Protein AF-A0A925E636-F1 (afdb_monomer_lite)

Radius of gyration: 20.91 Å; chains: 1; bounding box: 45×38×58 Å

Foldseek 3Di:
DVVLVVLVVVLVVLVVVCLVPNDDPVSVLSNLVSVLVVQLVVLVVVCVVPVDPVSNVVSVVVSVVVSVVCVVVPLVLLVRLQRLVVSVVVVDDHPLLRNLVGDLLNQVSLLVCLVVDPDPLSVLQSLLSLQVLQVVLVVLVPDPDPVSDDPSSVVSNVSSVVVVRDPVNNDPSHDNRDPPDD

Sequence (182 aa):
GLMLVMLFSASRRMFLYEEAFGFTHLRVYVHVSIVWLAVTFAIVALSLIRIRRNIFSLGLLLVAIGFLVTMNLMNADLYIAQHNIARYENGAQLDTCYLQTLSVDALPAVVALYETAENPDLKDQLGGWLVYHRNLLSRAQDDPSVFGFNLAREVAWDQLDDLALTEDSIPPSYRVCSVFGR

Secondary structure (DSSP, 8-state):
-HHHHHHHHHHHHHHHHHHHH---HHHHHHHHHHHHHHHHHHHHHHHHHS--HHHHHHHHHHHHHHHHHHHHHS-HHHHHHHHHHHHHHTTPPP-HHHHHTS-GGGHHHHHHHHHH---HHHHHHHHHHHHHHHHHHHHHHS---GGG--HHHHHHHHHHHHTT--GGG--TT--PPPTT--

Structure (mmCIF, N/CA/C/O backbone):
data_AF-A0A925E636-F1
#
_entry.id   AF-A0A925E636-F1
#
loop_
_atom_site.group_PDB
_atom_site.id
_atom_site.type_symbol
_atom_site.label_atom_id
_atom_site.label_alt_id
_atom_site.label_comp_id
_atom_site.label_asym_id
_atom_site.label_entity_id
_atom_site.label_seq_id
_atom_site.pdbx_PDB_ins_code
_atom_site.Cartn_x
_atom_site.Cartn_y
_atom_site.Cartn_z
_atom_site.occupancy
_atom_site.B_iso_or_equiv
_atom_site.auth_seq_id
_atom_site.auth_comp_id
_atom_site.auth_asym_id
_atom_site.auth_atom_id
_atom_site.pdbx_PDB_model_num
ATOM 1 N N . GLY A 1 1 ? -18.590 10.519 20.794 1.00 74.38 1 GLY A N 1
ATOM 2 C CA . GLY A 1 1 ? -19.169 11.428 19.787 1.00 74.38 1 GLY A CA 1
ATOM 3 C C . GLY A 1 1 ? -18.085 12.195 19.058 1.00 74.38 1 GLY A C 1
ATOM 4 O O . GLY A 1 1 ? -17.637 11.736 18.019 1.00 74.38 1 GLY A O 1
ATOM 5 N N . LEU A 1 2 ? -17.613 13.307 19.632 1.00 85.62 2 LEU A N 1
ATOM 6 C CA . LEU A 1 2 ? -16.666 14.230 18.983 1.00 85.62 2 LEU A CA 1
ATOM 7 C C . LEU A 1 2 ? -15.348 13.585 18.519 1.00 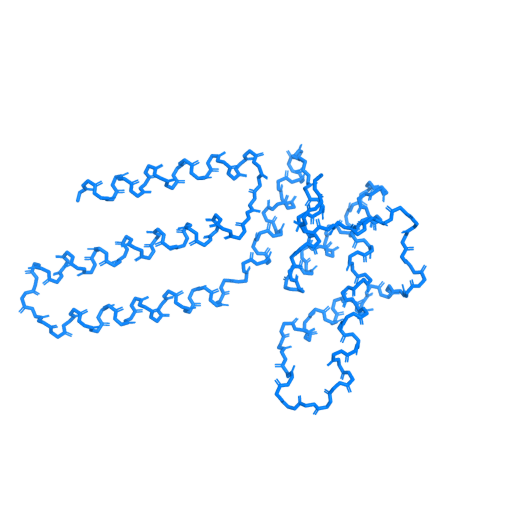85.62 2 LEU A C 1
ATOM 9 O O . LEU A 1 2 ? -14.871 13.914 17.440 1.00 85.62 2 LEU A O 1
ATOM 13 N N . MET A 1 3 ? -14.797 12.620 19.266 1.00 84.94 3 MET A N 1
ATOM 14 C CA . MET A 1 3 ? -13.578 11.917 18.838 1.00 84.94 3 MET A CA 1
ATOM 15 C C . MET A 1 3 ? -13.750 11.183 17.502 1.00 84.94 3 MET A C 1
ATOM 17 O O . MET A 1 3 ? -12.894 11.305 16.637 1.00 84.94 3 MET A O 1
ATOM 21 N N . LEU A 1 4 ? -14.873 10.487 17.286 1.00 85.88 4 LEU A N 1
ATOM 22 C CA . LEU A 1 4 ? -15.120 9.783 16.020 1.00 85.88 4 LEU A CA 1
ATOM 23 C C . LEU A 1 4 ? -15.244 10.759 14.843 1.00 85.88 4 LEU A C 1
ATOM 25 O O . LEU A 1 4 ? -14.757 10.474 13.753 1.00 85.88 4 LEU A O 1
ATOM 29 N N . VAL A 1 5 ? -15.834 11.936 15.080 1.00 87.38 5 VAL A N 1
ATOM 30 C CA . VAL A 1 5 ? -15.921 13.006 14.075 1.00 87.38 5 VAL A CA 1
ATOM 31 C C . VAL A 1 5 ? -14.530 13.539 13.725 1.00 87.38 5 VAL A C 1
ATOM 33 O O . VAL A 1 5 ? -14.220 13.711 12.547 1.00 87.38 5 VAL A O 1
ATOM 36 N N . MET A 1 6 ? -13.662 13.745 14.722 1.00 87.69 6 MET A N 1
ATOM 37 C CA . MET A 1 6 ? -12.274 14.151 14.480 1.00 87.69 6 MET A CA 1
ATOM 38 C C . MET A 1 6 ? -11.484 13.083 13.711 1.00 87.69 6 MET A C 1
ATOM 40 O O . MET A 1 6 ? -10.786 13.431 12.762 1.00 87.69 6 MET A O 1
ATOM 44 N N . LEU A 1 7 ? -11.631 11.798 14.061 1.00 86.25 7 LEU A N 1
ATOM 45 C CA . LEU A 1 7 ? -10.997 10.683 13.341 1.00 86.25 7 LEU A CA 1
ATOM 46 C C . LEU A 1 7 ? -11.434 10.649 11.871 1.00 86.25 7 LEU A C 1
ATOM 48 O O . LEU A 1 7 ? -10.596 10.536 10.977 1.00 86.25 7 LEU A O 1
ATOM 52 N N . PHE A 1 8 ? -12.736 10.789 11.613 1.00 86.81 8 PHE A N 1
ATOM 53 C CA . PHE A 1 8 ? -13.271 10.804 10.253 1.00 86.81 8 PHE A CA 1
ATOM 54 C C . PHE A 1 8 ? -12.750 11.997 9.444 1.00 86.81 8 PHE A C 1
ATOM 56 O O . PHE A 1 8 ? -12.346 11.834 8.294 1.00 86.81 8 PHE A O 1
ATOM 63 N N . SER A 1 9 ? -12.701 13.181 10.056 1.00 88.56 9 SER A N 1
ATOM 64 C CA . SER A 1 9 ? -12.156 14.388 9.428 1.00 88.56 9 SER A CA 1
ATOM 65 C C . SER A 1 9 ? -10.674 14.226 9.065 1.00 88.56 9 SER A C 1
ATOM 67 O O . SER A 1 9 ? -10.276 14.497 7.931 1.00 88.56 9 SER A O 1
ATOM 69 N N . ALA A 1 10 ? -9.862 13.702 9.990 1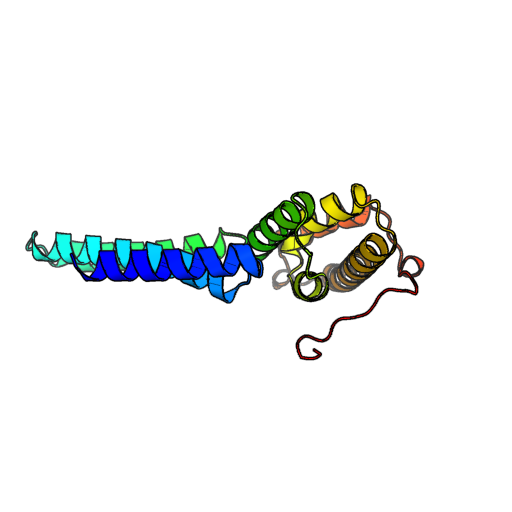.00 84.31 10 ALA A N 1
ATOM 70 C CA . ALA A 1 10 ? -8.447 13.437 9.745 1.00 84.31 10 ALA A CA 1
ATOM 71 C C . ALA A 1 10 ? -8.238 12.402 8.627 1.00 84.31 10 ALA A C 1
ATOM 73 O O . ALA A 1 10 ? -7.415 12.624 7.740 1.00 84.31 10 ALA A O 1
ATOM 74 N N . SER A 1 11 ? -9.026 11.320 8.633 1.00 82.44 11 SER A N 1
ATOM 75 C CA . SER A 1 11 ? -8.999 10.284 7.594 1.00 82.44 11 SER A CA 1
ATOM 76 C C . SER A 1 11 ? -9.334 10.860 6.215 1.00 82.44 11 SER A C 1
ATOM 78 O O . SER A 1 11 ? -8.589 10.663 5.260 1.00 82.44 11 SER A O 1
ATOM 80 N N . ARG A 1 12 ? -10.397 11.669 6.109 1.00 83.00 12 ARG A N 1
ATOM 81 C CA . ARG A 1 12 ? -10.776 12.336 4.853 1.00 83.00 12 ARG A CA 1
ATOM 82 C C . ARG A 1 12 ? -9.680 13.241 4.309 1.00 83.00 12 ARG A C 1
ATOM 84 O O . ARG A 1 12 ? -9.430 13.233 3.108 1.00 83.00 12 ARG A O 1
ATOM 91 N N . ARG A 1 13 ? -9.025 14.009 5.181 1.00 86.31 13 ARG A N 1
ATOM 92 C CA . ARG A 1 13 ? -7.923 14.881 4.769 1.00 86.31 13 ARG A CA 1
ATOM 93 C C . ARG A 1 13 ? -6.741 14.071 4.238 1.00 86.31 13 ARG A C 1
ATOM 95 O O . ARG A 1 13 ? -6.121 14.488 3.270 1.00 86.31 13 ARG A O 1
ATOM 102 N N . MET A 1 14 ? -6.441 12.930 4.857 1.00 83.50 14 MET A N 1
ATOM 103 C CA . MET A 1 14 ? -5.342 12.072 4.421 1.00 83.50 14 MET A CA 1
ATOM 104 C C . MET A 1 14 ? -5.627 11.398 3.078 1.00 83.50 14 MET A C 1
ATOM 106 O O . MET A 1 14 ? -4.774 11.443 2.198 1.00 83.50 14 MET A O 1
ATOM 110 N N . PHE A 1 15 ? -6.853 10.910 2.881 1.00 80.12 15 PHE A N 1
ATOM 111 C CA . PHE A 1 15 ? -7.301 10.327 1.615 1.00 80.12 15 PHE A CA 1
ATOM 112 C C . PHE A 1 15 ? -7.145 11.300 0.434 1.00 80.12 15 PHE A C 1
ATOM 114 O O . PHE A 1 15 ? -6.614 10.941 -0.611 1.00 80.12 15 PHE A O 1
ATOM 121 N N . LEU A 1 16 ? -7.522 12.571 0.625 1.00 77.00 16 LEU A N 1
ATOM 122 C CA . LEU A 1 16 ? -7.343 13.610 -0.398 1.00 77.00 16 LEU A CA 1
ATOM 123 C C . LEU A 1 16 ? -5.865 13.855 -0.751 1.00 77.00 16 LEU A C 1
ATOM 125 O O . LEU A 1 16 ? -5.547 14.183 -1.892 1.00 77.00 16 LEU A O 1
ATOM 129 N N . TYR A 1 17 ? -4.947 13.696 0.208 1.00 79.38 17 TYR A N 1
ATOM 130 C CA . TYR A 1 17 ? -3.513 13.797 -0.072 1.00 79.38 17 TYR A CA 1
ATOM 131 C C . TYR A 1 17 ? -2.974 12.578 -0.827 1.00 79.38 17 TYR A C 1
ATOM 133 O O . TYR A 1 17 ? -2.090 12.733 -1.666 1.00 79.38 17 TYR A O 1
ATOM 141 N N . GLU A 1 18 ? -3.487 11.381 -0.554 1.00 78.94 18 GLU A N 1
ATOM 142 C CA . GLU A 1 18 ? -3.109 10.156 -1.273 1.00 78.94 18 GLU A CA 1
ATOM 143 C C . GLU A 1 18 ? -3.576 10.186 -2.728 1.00 78.94 18 GLU A C 1
ATOM 145 O O . GLU A 1 18 ? -2.839 9.779 -3.622 1.00 78.94 18 GLU A O 1
ATOM 150 N N . GLU A 1 19 ? -4.759 10.739 -2.988 1.00 71.81 19 GLU A N 1
ATOM 151 C CA . GLU A 1 19 ? -5.276 10.910 -4.346 1.00 71.81 19 GLU A CA 1
ATOM 152 C C . GLU A 1 19 ? -4.368 11.825 -5.186 1.00 71.81 19 GLU A C 1
ATOM 154 O O . GLU A 1 19 ? -4.056 11.513 -6.339 1.00 71.81 19 GLU A O 1
ATOM 159 N N . ALA A 1 20 ? -3.858 12.904 -4.580 1.00 72.94 20 ALA A N 1
ATOM 160 C CA . ALA A 1 20 ? -2.967 13.853 -5.241 1.00 72.94 20 ALA A CA 1
ATOM 161 C C . ALA A 1 20 ? -1.525 13.331 -5.402 1.00 72.94 20 ALA A C 1
ATOM 163 O O . ALA A 1 20 ? -0.957 13.421 -6.488 1.00 72.94 20 ALA A O 1
ATOM 164 N N . PHE A 1 21 ? -0.925 12.778 -4.342 1.00 69.25 21 PHE A N 1
ATOM 165 C CA . PHE A 1 21 ? 0.513 12.462 -4.295 1.00 69.25 21 PHE A CA 1
ATOM 166 C C . PHE A 1 21 ? 0.846 10.966 -4.381 1.00 69.25 21 PHE A C 1
ATOM 168 O O . PHE A 1 21 ? 2.013 10.618 -4.526 1.00 69.25 21 PHE A O 1
ATOM 175 N N . GLY A 1 22 ? -0.141 10.078 -4.280 1.00 77.50 22 GLY A N 1
ATOM 176 C CA . GLY A 1 22 ? 0.056 8.629 -4.202 1.00 77.50 22 GLY A CA 1
ATOM 177 C C . GLY A 1 22 ? 0.151 8.088 -2.777 1.00 77.50 22 GLY A C 1
ATOM 178 O O . GLY A 1 22 ? 0.248 8.827 -1.787 1.00 77.50 22 GLY A O 1
ATOM 179 N N . PHE A 1 23 ? 0.103 6.765 -2.669 1.00 80.38 23 PHE A N 1
ATOM 180 C CA . PHE A 1 23 ? 0.136 6.040 -1.402 1.00 80.38 23 PHE A CA 1
ATOM 181 C C . PHE A 1 23 ? 1.573 5.877 -0.905 1.00 80.38 23 PHE A C 1
ATOM 183 O O . PHE A 1 23 ? 2.469 5.560 -1.685 1.00 80.38 23 PHE A O 1
ATOM 190 N N . THR A 1 24 ? 1.785 6.069 0.403 1.00 83.44 24 THR A N 1
ATOM 191 C CA . THR A 1 24 ? 3.065 5.776 1.070 1.00 83.44 24 THR A CA 1
ATOM 192 C C . THR A 1 24 ? 2.864 5.029 2.386 1.00 83.44 24 THR A C 1
ATOM 194 O O . THR A 1 24 ? 1.777 5.079 2.968 1.00 83.44 24 THR A O 1
ATOM 197 N N . HIS A 1 25 ? 3.924 4.388 2.898 1.00 82.56 25 HIS A N 1
ATOM 198 C CA . HIS A 1 25 ? 3.887 3.611 4.149 1.00 82.56 25 HIS A CA 1
ATOM 199 C C . HIS A 1 25 ? 3.278 4.381 5.321 1.00 82.56 25 HIS A C 1
ATOM 201 O O . HIS A 1 25 ? 2.365 3.896 5.987 1.00 82.56 25 HIS A O 1
ATOM 207 N N . LEU A 1 26 ? 3.751 5.614 5.545 1.00 80.44 26 LEU A N 1
ATOM 208 C CA . LEU A 1 26 ? 3.295 6.457 6.652 1.00 80.44 26 LEU A CA 1
ATOM 209 C C . LEU A 1 26 ? 1.776 6.662 6.626 1.00 80.44 26 LEU A C 1
ATOM 211 O O . LEU A 1 26 ? 1.142 6.642 7.678 1.00 80.44 26 LEU A O 1
ATOM 215 N N . ARG A 1 27 ? 1.179 6.852 5.444 1.00 86.25 27 ARG A N 1
ATOM 216 C CA . ARG A 1 27 ? -0.253 7.161 5.334 1.00 86.25 27 ARG A CA 1
ATOM 217 C C . ARG A 1 27 ? -1.131 5.927 5.498 1.00 86.25 27 ARG A C 1
ATOM 219 O O . ARG A 1 27 ? -2.099 5.970 6.257 1.00 86.25 27 ARG A O 1
ATOM 226 N N . VAL A 1 28 ? -0.716 4.806 4.909 1.00 84.50 28 VAL A N 1
ATOM 227 C CA . VAL A 1 28 ? -1.397 3.513 5.060 1.00 84.50 28 VAL A CA 1
ATOM 228 C C . VAL A 1 28 ? -1.419 3.080 6.528 1.00 84.50 28 VAL A C 1
ATOM 230 O O . VAL A 1 28 ? -2.482 2.753 7.061 1.00 84.50 28 VAL A O 1
ATOM 233 N N . TYR A 1 29 ? -0.286 3.165 7.230 1.00 85.25 29 TYR A N 1
ATOM 234 C CA . TYR A 1 29 ? -0.226 2.822 8.654 1.00 85.25 29 TYR A CA 1
ATOM 235 C C . TYR A 1 29 ? -1.091 3.741 9.516 1.00 85.25 29 TYR A C 1
ATOM 237 O O . TYR A 1 29 ? -1.748 3.270 10.448 1.00 85.25 29 TYR A O 1
ATOM 245 N N . VAL A 1 30 ? -1.160 5.035 9.188 1.00 87.06 30 VAL A N 1
ATOM 246 C CA . VAL A 1 30 ? -2.068 5.974 9.860 1.00 87.06 30 VAL A CA 1
ATOM 247 C C . VAL A 1 30 ? -3.528 5.574 9.640 1.00 87.06 30 VAL A C 1
ATOM 249 O O . VAL A 1 30 ? -4.282 5.536 10.611 1.00 87.06 30 VAL A O 1
ATOM 252 N N . HIS A 1 31 ? -3.937 5.220 8.421 1.00 85.75 31 HIS A N 1
ATOM 253 C CA . HIS A 1 31 ? -5.314 4.800 8.145 1.00 85.75 31 HIS A CA 1
ATOM 254 C C . HIS A 1 31 ? -5.724 3.566 8.945 1.00 85.75 31 HIS A C 1
ATOM 256 O O . HIS A 1 31 ? -6.767 3.580 9.606 1.00 85.75 31 HIS A O 1
ATOM 262 N N . VAL A 1 32 ? -4.887 2.530 8.961 1.00 87.50 32 VAL A N 1
ATOM 263 C CA . VAL A 1 32 ? -5.181 1.316 9.732 1.00 87.50 32 VAL A CA 1
ATOM 264 C C . VAL A 1 32 ? -5.201 1.614 11.233 1.00 87.50 32 VAL A C 1
ATOM 266 O O . VAL A 1 32 ? -6.097 1.156 11.946 1.00 87.50 32 VAL A O 1
ATOM 269 N N . SER A 1 33 ? -4.287 2.459 11.715 1.00 86.38 33 SER A N 1
ATOM 270 C CA . SER A 1 33 ? -4.266 2.893 13.116 1.00 86.38 33 SER A CA 1
ATOM 271 C C . SER A 1 33 ? -5.530 3.664 13.508 1.00 86.38 33 SER A C 1
ATOM 273 O O . SER A 1 33 ? -6.067 3.434 14.588 1.00 86.38 33 SER A O 1
ATOM 275 N N . ILE A 1 34 ? -6.057 4.536 12.638 1.00 88.81 34 ILE A N 1
ATOM 276 C CA . ILE A 1 34 ? -7.313 5.271 12.877 1.00 88.81 34 ILE A CA 1
ATOM 277 C C . ILE A 1 34 ? -8.489 4.299 13.031 1.00 88.81 34 ILE A C 1
ATOM 279 O O . ILE A 1 34 ? -9.309 4.473 13.936 1.00 88.81 34 ILE A O 1
ATOM 283 N N . VAL A 1 35 ? -8.567 3.266 12.187 1.00 88.94 35 VAL A N 1
ATOM 284 C CA . VAL A 1 35 ? -9.623 2.244 12.271 1.00 88.94 35 VAL A CA 1
ATOM 285 C C . VAL A 1 35 ? -9.537 1.489 13.599 1.00 88.94 35 VAL A C 1
ATOM 287 O O . VAL A 1 35 ? -10.525 1.414 14.330 1.00 88.94 35 VAL A O 1
ATOM 290 N N . TRP A 1 36 ? -8.354 0.999 13.969 1.00 90.31 36 TRP A N 1
ATOM 291 C CA . TRP A 1 36 ? -8.163 0.276 15.230 1.00 90.31 36 TRP A CA 1
ATOM 292 C C . TRP A 1 36 ? -8.346 1.159 16.470 1.00 90.31 36 TRP A C 1
ATOM 294 O O . TRP A 1 36 ? -8.862 0.697 17.491 1.00 90.31 36 TRP A O 1
ATOM 304 N N . LEU A 1 37 ? -8.021 2.450 16.382 1.00 89.06 37 LEU A N 1
ATOM 305 C CA . LEU A 1 37 ? -8.304 3.423 17.434 1.00 89.06 37 LEU A CA 1
ATOM 306 C C . LEU A 1 37 ? -9.815 3.619 17.623 1.00 89.06 37 LEU A C 1
ATOM 308 O O . LEU A 1 37 ? -10.298 3.638 18.756 1.00 89.06 37 LEU A O 1
ATOM 312 N N . ALA A 1 38 ? -10.581 3.698 16.531 1.00 88.50 38 ALA A N 1
ATOM 313 C CA . ALA A 1 38 ? -12.039 3.769 16.596 1.00 88.50 38 ALA A CA 1
ATOM 314 C C . ALA A 1 38 ? -12.642 2.511 17.248 1.00 88.50 38 ALA A C 1
ATOM 316 O O . ALA A 1 38 ? -13.511 2.631 18.116 1.00 88.50 38 ALA A O 1
ATOM 317 N N . VAL A 1 39 ? -12.138 1.320 16.899 1.00 89.25 39 VAL A N 1
ATOM 318 C CA . VAL A 1 39 ? -12.535 0.046 17.528 1.00 89.25 39 VAL A CA 1
ATOM 319 C C . VAL A 1 39 ? -12.204 0.047 19.022 1.00 89.25 39 VAL A C 1
ATOM 321 O O . VAL A 1 39 ? -13.059 -0.282 19.844 1.00 89.25 39 VAL A O 1
ATOM 324 N N . THR A 1 40 ? -11.001 0.487 19.394 1.00 87.94 40 THR A N 1
ATOM 325 C CA . THR A 1 40 ? -10.575 0.599 20.798 1.00 87.94 40 THR A CA 1
ATOM 326 C C . THR A 1 40 ? -11.531 1.487 21.589 1.00 87.94 40 THR A C 1
ATOM 328 O O . THR A 1 40 ? -12.024 1.090 22.645 1.00 87.94 40 THR A O 1
ATOM 331 N N . PHE A 1 41 ? -11.859 2.671 21.065 1.00 87.75 41 PHE A N 1
ATOM 332 C CA . PHE A 1 41 ? -12.803 3.580 21.713 1.00 87.75 41 PHE A CA 1
ATOM 333 C C . PHE A 1 41 ? -14.212 2.997 21.820 1.00 87.75 41 PHE A C 1
ATOM 335 O O . PHE A 1 41 ? -14.876 3.220 22.834 1.00 87.75 41 PHE A O 1
ATOM 342 N N . ALA A 1 42 ? -14.664 2.221 20.833 1.00 86.50 42 ALA A N 1
ATOM 343 C CA . ALA A 1 42 ? -15.945 1.527 20.909 1.00 86.50 42 ALA A CA 1
ATOM 344 C C . ALA A 1 42 ? -15.963 0.490 22.047 1.00 86.50 42 ALA A C 1
ATOM 346 O O . ALA A 1 42 ? -16.911 0.462 22.833 1.00 86.50 42 ALA A O 1
ATOM 347 N N . ILE A 1 43 ? -14.899 -0.306 22.200 1.00 85.19 43 ILE A N 1
ATOM 348 C CA . ILE A 1 43 ? -14.778 -1.288 23.291 1.00 85.19 43 ILE A CA 1
ATOM 349 C C . ILE A 1 43 ? -14.727 -0.597 24.654 1.00 85.19 43 ILE A C 1
ATOM 351 O O . ILE A 1 43 ? -15.415 -1.021 25.585 1.00 85.19 43 ILE A O 1
ATOM 355 N N . VAL A 1 44 ? -13.959 0.488 24.776 1.00 84.69 44 VAL A N 1
ATOM 356 C CA . VAL A 1 44 ? -13.894 1.288 26.008 1.00 84.69 44 VAL A CA 1
ATOM 357 C C . VAL A 1 44 ? -15.282 1.827 26.360 1.00 84.69 44 VAL A C 1
ATOM 359 O O . VAL A 1 44 ? -15.732 1.655 27.491 1.00 84.69 44 VAL A O 1
ATOM 362 N N . ALA A 1 45 ? -16.001 2.413 25.397 1.00 84.75 45 ALA A N 1
ATOM 363 C CA . ALA A 1 45 ? -17.348 2.935 25.615 1.00 84.75 45 ALA A CA 1
ATOM 364 C C . ALA A 1 45 ? -18.330 1.839 26.067 1.00 84.75 45 ALA A C 1
ATOM 366 O O . ALA A 1 45 ? -19.079 2.038 27.024 1.00 84.75 45 ALA A O 1
ATOM 367 N N . LEU A 1 46 ? -18.286 0.658 25.442 1.00 83.56 46 LEU A N 1
ATOM 368 C CA . LEU A 1 46 ? -19.100 -0.494 25.842 1.00 83.56 46 LEU A CA 1
ATOM 369 C C . LEU A 1 46 ? -18.759 -0.980 27.255 1.00 83.56 46 LEU A C 1
ATOM 371 O O . LEU A 1 46 ? -19.658 -1.318 28.028 1.00 83.56 46 LEU A O 1
ATOM 375 N N . SER A 1 47 ? -17.477 -0.986 27.617 1.00 82.31 47 SER A N 1
ATOM 376 C CA . SER A 1 47 ? -17.032 -1.389 28.950 1.00 82.31 47 SER A CA 1
ATOM 377 C C . SER A 1 47 ? -17.390 -0.380 30.040 1.00 82.31 47 SER A C 1
ATOM 379 O O . SER A 1 47 ? -17.551 -0.781 31.189 1.00 82.31 47 SER A O 1
ATOM 381 N N . LEU A 1 48 ? -17.507 0.909 29.718 1.00 80.12 48 LEU A N 1
ATOM 382 C CA . LEU A 1 48 ? -17.987 1.914 30.670 1.00 80.12 48 LEU A CA 1
ATOM 383 C C . LEU A 1 48 ? -19.476 1.721 30.978 1.00 80.12 48 LEU A C 1
ATOM 385 O O . LEU A 1 48 ? -19.899 1.903 32.115 1.00 80.12 48 LEU A O 1
ATOM 389 N N . ILE A 1 49 ? -20.263 1.306 29.981 1.00 80.88 49 ILE A N 1
ATOM 390 C CA . ILE A 1 49 ? -21.700 1.040 30.141 1.00 80.88 49 ILE A CA 1
ATOM 391 C C . ILE A 1 49 ? -21.934 -0.293 30.871 1.00 80.88 49 ILE A C 1
ATOM 393 O O . ILE A 1 49 ? -22.893 -0.437 31.629 1.00 80.88 49 ILE A O 1
ATOM 397 N N . ARG A 1 50 ? -21.062 -1.287 30.667 1.00 67.94 50 ARG A N 1
ATOM 398 C CA . ARG A 1 50 ? -21.197 -2.632 31.241 1.00 67.94 50 ARG A CA 1
ATOM 399 C C . ARG A 1 50 ? -20.149 -2.837 32.340 1.00 67.94 50 ARG A C 1
ATOM 401 O O . ARG A 1 50 ? -19.003 -3.135 32.036 1.00 67.94 50 ARG A O 1
ATOM 408 N N . ILE A 1 51 ? -20.555 -2.726 33.614 1.00 59.72 51 ILE A N 1
ATOM 409 C CA . ILE A 1 51 ? -19.723 -2.851 34.840 1.00 59.72 51 ILE A CA 1
ATOM 410 C C . ILE A 1 51 ? -19.140 -4.277 35.001 1.00 59.72 51 ILE A C 1
ATOM 412 O O . ILE A 1 51 ? -19.454 -5.013 35.934 1.00 59.72 51 ILE A O 1
ATOM 416 N N . ARG A 1 52 ? -18.304 -4.741 34.070 1.00 64.94 52 ARG A N 1
ATOM 417 C CA . ARG A 1 52 ? -17.548 -5.993 34.190 1.00 64.94 52 ARG A CA 1
ATOM 418 C C . ARG A 1 52 ? -16.104 -5.766 33.769 1.00 64.94 52 ARG A C 1
ATOM 420 O O . ARG A 1 52 ? -15.752 -5.876 32.599 1.00 64.94 52 ARG A O 1
ATOM 427 N N . ARG A 1 53 ? -15.258 -5.533 34.777 1.00 64.12 53 ARG A N 1
ATOM 428 C CA . ARG A 1 53 ? -13.812 -5.284 34.656 1.00 64.12 53 ARG A CA 1
ATOM 429 C C . ARG A 1 53 ? -13.058 -6.362 33.859 1.00 64.12 53 ARG A C 1
ATOM 431 O O . ARG A 1 53 ? -12.080 -6.041 33.200 1.00 64.12 53 ARG A O 1
ATOM 438 N N . ASN A 1 54 ? -13.544 -7.607 33.859 1.00 68.25 54 ASN A N 1
ATOM 439 C CA . ASN A 1 54 ? -12.898 -8.722 33.151 1.00 68.25 54 ASN A CA 1
ATOM 440 C C . ASN A 1 54 ? -13.061 -8.682 31.620 1.00 68.25 54 ASN A C 1
ATOM 442 O O . ASN A 1 54 ? -12.266 -9.299 30.921 1.00 68.25 54 ASN A O 1
ATOM 446 N N . ILE A 1 55 ? -14.069 -7.983 31.085 1.00 69.94 55 ILE A N 1
ATOM 447 C CA . ILE A 1 55 ? -14.293 -7.905 29.627 1.00 69.94 55 ILE A CA 1
ATOM 448 C C . ILE A 1 55 ? -13.381 -6.838 29.004 1.00 69.94 55 ILE A C 1
ATOM 450 O O . ILE A 1 55 ? -12.957 -6.971 27.860 1.00 69.94 55 ILE A O 1
ATOM 454 N N . PHE A 1 56 ? -13.027 -5.811 29.780 1.00 75.50 56 PHE A N 1
ATOM 455 C CA . PHE A 1 56 ? -12.182 -4.708 29.336 1.00 75.50 56 PHE A CA 1
ATOM 456 C C . PHE A 1 56 ? -10.762 -5.150 28.968 1.00 75.50 56 PHE A C 1
ATOM 458 O O . PHE A 1 56 ? -10.285 -4.857 27.874 1.00 75.50 56 PHE A O 1
ATOM 465 N N . SER A 1 57 ? -10.096 -5.879 29.868 1.00 80.19 57 SER A N 1
ATOM 466 C CA . SER A 1 57 ? -8.712 -6.318 29.666 1.00 80.19 57 SER A CA 1
ATOM 467 C C . SER A 1 57 ? -8.587 -7.299 28.502 1.00 80.19 57 SER A C 1
ATOM 469 O O . SER A 1 57 ? -7.687 -7.153 27.679 1.00 80.19 57 SER A O 1
ATOM 471 N N . LEU A 1 58 ? -9.516 -8.255 28.391 1.00 83.31 58 LEU A N 1
ATOM 472 C CA . LEU A 1 58 ? -9.553 -9.204 27.275 1.00 83.31 58 LEU A CA 1
ATOM 473 C C . LEU A 1 58 ? -9.873 -8.515 25.943 1.00 83.31 58 LEU A C 1
ATOM 475 O O . LEU A 1 58 ? -9.225 -8.809 24.945 1.00 83.31 58 LEU A O 1
ATOM 479 N N . GLY A 1 59 ? -10.822 -7.575 25.919 1.00 84.62 59 GLY A N 1
ATOM 480 C CA . GLY A 1 59 ? -11.162 -6.827 24.706 1.00 84.62 59 GLY A CA 1
ATOM 481 C C . GLY A 1 59 ? -9.996 -5.984 24.186 1.00 84.62 59 GLY A C 1
ATOM 482 O O . GLY A 1 59 ? -9.716 -5.996 22.991 1.00 84.62 59 GLY A O 1
ATOM 483 N N . LEU A 1 60 ? -9.273 -5.303 25.081 1.00 86.19 60 LEU A N 1
ATOM 484 C CA . LEU A 1 60 ? -8.096 -4.517 24.708 1.00 86.19 60 LEU A CA 1
ATOM 485 C C . LEU A 1 60 ? -6.950 -5.406 24.205 1.00 86.19 60 LEU A C 1
ATOM 487 O O . LEU A 1 60 ? -6.303 -5.068 23.216 1.00 86.19 60 LEU A O 1
ATOM 491 N N . LEU A 1 61 ? -6.727 -6.555 24.850 1.00 88.62 61 LEU A N 1
ATOM 492 C CA . LEU A 1 61 ? -5.729 -7.530 24.410 1.00 88.62 61 LEU A CA 1
ATOM 493 C C . LEU A 1 61 ? -6.051 -8.059 23.006 1.00 88.62 61 LEU A C 1
ATOM 495 O O . LEU A 1 61 ? -5.170 -8.096 22.152 1.00 88.62 61 LEU A O 1
ATOM 499 N N . LEU A 1 62 ? -7.313 -8.416 22.748 1.00 89.12 62 LEU A N 1
ATOM 500 C CA . LEU A 1 62 ? -7.757 -8.864 21.426 1.00 89.12 62 LEU A CA 1
ATOM 501 C C . LEU A 1 62 ? -7.588 -7.779 20.362 1.00 89.12 62 LEU A C 1
ATOM 503 O O . LEU A 1 62 ? -7.214 -8.097 19.240 1.00 89.12 62 LEU A O 1
ATOM 507 N N . VAL A 1 63 ? -7.811 -6.510 20.706 1.00 91.06 63 VAL A N 1
ATOM 508 C CA . VAL A 1 63 ? -7.544 -5.390 19.796 1.00 91.06 63 VAL A CA 1
ATOM 509 C C . VAL A 1 63 ? -6.059 -5.241 19.499 1.00 91.06 63 VAL A C 1
ATOM 511 O O . VAL A 1 63 ? -5.699 -5.074 18.340 1.00 91.06 63 VAL A O 1
ATOM 514 N N . ALA A 1 64 ? -5.192 -5.330 20.506 1.00 89.56 64 ALA A N 1
ATOM 515 C CA . ALA A 1 64 ? -3.750 -5.237 20.296 1.00 89.56 64 ALA A CA 1
ATOM 516 C C . ALA A 1 64 ? -3.237 -6.378 19.404 1.00 89.56 64 ALA A C 1
ATOM 518 O O . ALA A 1 64 ? -2.499 -6.135 18.450 1.00 89.56 64 ALA A O 1
ATOM 519 N N . ILE A 1 65 ? -3.682 -7.611 19.668 1.00 92.88 65 ILE A N 1
ATOM 520 C CA . ILE A 1 65 ? -3.365 -8.772 18.829 1.00 92.88 65 ILE A CA 1
ATOM 521 C C . ILE A 1 65 ? -3.928 -8.567 17.420 1.00 92.88 65 ILE A C 1
ATOM 523 O O . ILE A 1 65 ? -3.203 -8.735 16.448 1.00 92.88 65 ILE A O 1
ATOM 527 N N . GLY A 1 66 ? -5.188 -8.151 17.299 1.00 91.56 66 GLY A N 1
ATOM 528 C CA . GLY A 1 66 ? -5.835 -7.898 16.015 1.00 91.56 66 GLY A CA 1
ATOM 529 C C . GLY A 1 66 ? -5.128 -6.821 15.194 1.00 91.56 66 GLY A C 1
ATOM 530 O O . GLY A 1 66 ? -4.950 -6.998 13.991 1.00 91.56 66 GLY A O 1
ATOM 531 N N . PHE A 1 67 ? -4.655 -5.748 15.830 1.00 90.06 67 PHE A N 1
ATOM 532 C CA . PHE A 1 67 ? -3.865 -4.701 15.185 1.00 90.06 67 PHE A CA 1
ATOM 533 C C . PHE A 1 67 ? -2.554 -5.254 14.620 1.00 90.06 67 PHE A C 1
ATOM 535 O O . PHE A 1 67 ? -2.262 -5.039 13.445 1.00 90.06 67 PHE A O 1
ATOM 542 N N . LEU A 1 68 ? -1.801 -6.015 15.422 1.00 89.25 68 LEU A N 1
ATOM 543 C CA . LEU A 1 68 ? -0.545 -6.634 14.988 1.00 89.25 68 LEU A CA 1
ATOM 544 C C . LEU A 1 68 ? -0.765 -7.642 13.858 1.00 89.25 68 LEU A C 1
ATOM 546 O O . LEU A 1 68 ? -0.051 -7.614 12.861 1.00 89.25 68 LEU A O 1
ATOM 550 N N . VAL A 1 69 ? -1.784 -8.491 13.991 1.00 89.56 69 VAL A N 1
ATOM 551 C CA . VAL A 1 69 ? -2.169 -9.461 12.961 1.00 89.56 69 VAL A CA 1
ATOM 552 C C . VAL A 1 69 ? -2.561 -8.741 11.674 1.00 89.56 69 VAL A C 1
ATOM 554 O O . VAL A 1 69 ? -2.099 -9.119 10.608 1.00 89.56 69 VAL A O 1
ATOM 557 N N . THR A 1 70 ? -3.348 -7.667 11.755 1.00 88.62 70 THR A N 1
ATOM 558 C CA . THR A 1 70 ? -3.747 -6.892 10.568 1.00 88.62 70 THR A CA 1
ATOM 559 C C . THR A 1 70 ? -2.543 -6.257 9.891 1.00 88.62 70 THR A C 1
ATOM 561 O O . THR A 1 70 ? -2.433 -6.337 8.676 1.00 88.62 70 THR A O 1
ATOM 564 N N . MET A 1 71 ? -1.633 -5.653 10.657 1.00 84.44 71 MET A N 1
ATOM 565 C CA . MET A 1 71 ? -0.405 -5.061 10.118 1.00 84.44 71 MET A CA 1
ATOM 566 C C . MET A 1 71 ? 0.508 -6.092 9.460 1.00 84.44 71 MET A C 1
ATOM 568 O O . MET A 1 71 ? 1.150 -5.774 8.470 1.00 84.44 71 MET A O 1
ATOM 572 N N . ASN A 1 72 ? 0.573 -7.308 9.999 1.00 84.06 72 ASN A N 1
ATOM 573 C CA . ASN A 1 72 ? 1.428 -8.354 9.454 1.00 84.06 72 ASN A CA 1
ATOM 574 C C . ASN A 1 72 ? 0.807 -9.058 8.239 1.00 84.06 72 ASN A C 1
ATOM 576 O O . ASN A 1 72 ? 1.519 -9.382 7.299 1.00 84.06 72 ASN A O 1
ATOM 580 N N . LEU A 1 73 ? -0.511 -9.277 8.245 1.00 81.69 73 LEU A N 1
ATOM 581 C CA . LEU A 1 73 ? -1.225 -9.902 7.127 1.00 81.69 73 LEU A CA 1
ATOM 582 C C . LEU A 1 73 ? -1.437 -8.941 5.957 1.00 81.69 73 LEU A C 1
ATOM 584 O O . LEU A 1 73 ? -1.548 -9.368 4.809 1.00 81.69 73 LEU A O 1
ATOM 588 N N . MET A 1 74 ? -1.542 -7.645 6.237 1.00 82.31 74 MET A N 1
ATOM 589 C CA . MET A 1 74 ? -1.611 -6.632 5.200 1.00 82.31 74 MET A CA 1
ATOM 590 C C . MET A 1 74 ? -0.204 -6.440 4.636 1.00 82.31 74 MET A C 1
ATOM 592 O O . MET A 1 74 ? 0.591 -5.698 5.204 1.00 82.31 74 MET A O 1
ATOM 596 N N . ASN A 1 75 ? 0.090 -7.088 3.505 1.00 84.38 75 ASN A N 1
ATOM 597 C CA . ASN A 1 75 ? 1.293 -6.825 2.711 1.00 84.38 75 ASN A CA 1
ATOM 598 C C . ASN A 1 75 ? 1.268 -5.363 2.232 1.00 84.38 75 ASN A C 1
ATOM 600 O O . ASN A 1 75 ? 0.752 -5.054 1.156 1.00 84.38 75 ASN A O 1
ATOM 604 N N . ALA A 1 76 ? 1.752 -4.445 3.073 1.00 83.50 76 ALA A N 1
ATOM 605 C CA . ALA A 1 76 ? 1.616 -3.009 2.865 1.00 83.50 76 ALA A CA 1
ATOM 606 C C . ALA A 1 76 ? 2.341 -2.561 1.592 1.00 83.50 76 ALA A C 1
ATOM 608 O O . ALA A 1 76 ? 1.787 -1.767 0.838 1.00 83.50 76 ALA A O 1
ATOM 609 N N . ASP A 1 77 ? 3.522 -3.120 1.322 1.00 86.19 77 ASP A N 1
ATOM 610 C CA . ASP A 1 77 ? 4.277 -2.908 0.085 1.00 86.19 77 ASP A CA 1
ATOM 611 C C . ASP A 1 77 ? 3.456 -3.274 -1.158 1.00 86.19 77 ASP A C 1
ATOM 613 O O . ASP A 1 77 ? 3.275 -2.440 -2.044 1.00 86.19 77 ASP A O 1
ATOM 617 N N . LEU A 1 78 ? 2.871 -4.477 -1.187 1.00 87.25 78 LEU A N 1
ATOM 618 C CA . LEU A 1 78 ? 2.025 -4.926 -2.296 1.00 87.25 78 LEU A CA 1
ATOM 619 C C . LEU A 1 78 ? 0.801 -4.020 -2.477 1.00 87.25 78 LEU A C 1
ATOM 621 O O . LEU A 1 78 ? 0.484 -3.615 -3.596 1.00 87.25 78 LEU A O 1
ATOM 625 N N . TYR A 1 79 ? 0.126 -3.671 -1.378 1.00 88.44 79 TYR A N 1
ATOM 626 C CA . TYR A 1 79 ? -1.042 -2.790 -1.406 1.00 88.44 79 TYR A CA 1
ATOM 627 C C . TYR A 1 79 ? -0.694 -1.409 -1.976 1.00 88.44 79 TYR A C 1
ATOM 629 O O . TYR A 1 79 ? -1.422 -0.883 -2.821 1.00 88.44 79 TYR A O 1
ATOM 637 N N . ILE A 1 80 ? 0.425 -0.828 -1.535 1.00 89.31 80 ILE A N 1
ATOM 638 C CA . ILE A 1 80 ? 0.912 0.477 -1.989 1.00 89.31 80 ILE A CA 1
ATOM 639 C C . ILE A 1 80 ? 1.296 0.423 -3.470 1.00 89.31 80 ILE A C 1
ATOM 641 O O . ILE A 1 80 ? 0.913 1.322 -4.221 1.00 89.31 80 ILE A O 1
ATOM 645 N N . ALA A 1 81 ? 2.009 -0.621 -3.901 1.00 90.56 81 ALA A N 1
ATOM 646 C CA . ALA A 1 81 ? 2.393 -0.809 -5.296 1.00 90.56 81 ALA A CA 1
ATOM 647 C C . ALA A 1 81 ? 1.159 -0.889 -6.200 1.00 90.56 81 ALA A C 1
ATOM 649 O O . ALA A 1 81 ? 1.027 -0.082 -7.115 1.00 90.56 81 ALA A O 1
ATOM 650 N N . GLN A 1 82 ? 0.203 -1.772 -5.891 1.00 90.94 82 GLN A N 1
ATOM 651 C CA . GLN A 1 82 ? -1.022 -1.932 -6.681 1.00 90.94 82 GLN A CA 1
ATOM 652 C C . GLN A 1 82 ? -1.810 -0.625 -6.809 1.00 90.94 82 GLN A C 1
ATOM 654 O O . GLN A 1 82 ? -2.235 -0.272 -7.904 1.00 90.94 82 GLN A O 1
ATOM 659 N N . HIS A 1 83 ? -1.975 0.132 -5.720 1.00 89.69 83 HIS A N 1
ATOM 660 C CA . HIS A 1 83 ? -2.729 1.387 -5.766 1.00 89.69 83 HIS A CA 1
ATOM 661 C C . HIS A 1 83 ? -1.994 2.496 -6.524 1.00 89.69 83 HIS A C 1
ATOM 663 O O . HIS A 1 83 ? -2.629 3.276 -7.234 1.00 89.69 83 HIS A O 1
ATOM 669 N N . ASN A 1 84 ? -0.667 2.590 -6.397 1.00 90.38 84 ASN A N 1
ATOM 670 C CA . ASN A 1 84 ? 0.112 3.572 -7.153 1.00 90.38 84 ASN A CA 1
ATOM 671 C C . ASN A 1 84 ? 0.145 3.241 -8.650 1.00 90.38 84 ASN A C 1
ATOM 673 O O . ASN A 1 84 ? 0.021 4.151 -9.468 1.00 90.38 84 ASN A O 1
ATOM 677 N N . ILE A 1 85 ? 0.235 1.958 -9.002 1.00 90.56 85 ILE A N 1
ATOM 678 C CA . ILE A 1 85 ? 0.193 1.485 -10.389 1.00 90.56 85 ILE A CA 1
ATOM 679 C C . ILE A 1 85 ? -1.203 1.689 -10.987 1.00 90.56 85 ILE A C 1
ATOM 681 O O . ILE A 1 85 ? -1.323 2.291 -12.047 1.00 90.56 85 ILE A O 1
ATOM 685 N N . ALA A 1 86 ? -2.269 1.328 -10.272 1.00 90.31 86 ALA A N 1
ATOM 686 C CA . ALA A 1 86 ? -3.635 1.593 -10.722 1.00 90.31 86 ALA A CA 1
ATOM 687 C C . ALA A 1 86 ? -3.888 3.097 -10.933 1.00 90.31 86 ALA A C 1
ATOM 689 O O . ALA A 1 86 ? -4.582 3.500 -11.865 1.00 90.31 86 ALA A O 1
ATOM 690 N N . ARG A 1 87 ? -3.309 3.974 -10.100 1.00 89.38 87 ARG A N 1
ATOM 691 C CA . ARG A 1 87 ? -3.361 5.429 -10.336 1.00 89.38 87 ARG A CA 1
ATOM 692 C C . ARG A 1 87 ? -2.623 5.833 -11.610 1.00 89.38 87 ARG A C 1
ATOM 694 O O . ARG A 1 87 ? -3.118 6.696 -12.332 1.00 89.38 87 ARG A O 1
ATOM 701 N N . TYR A 1 88 ? -1.469 5.232 -11.878 1.00 88.88 88 TYR A N 1
ATOM 702 C CA . TYR A 1 88 ? -0.710 5.470 -13.104 1.00 88.88 88 TYR A CA 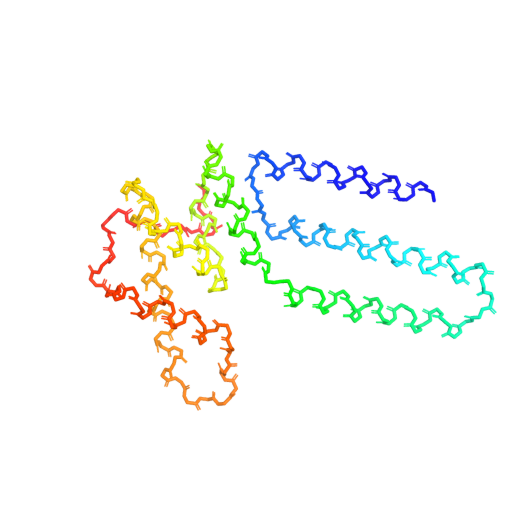1
ATOM 703 C C . TYR A 1 88 ? -1.500 5.073 -14.356 1.00 88.88 88 TYR A C 1
ATOM 705 O O . TYR A 1 88 ? -1.598 5.867 -15.289 1.00 88.88 88 TYR A O 1
ATOM 713 N N . GLU A 1 89 ? -2.162 3.916 -14.340 1.00 87.56 89 GLU A N 1
ATOM 714 C CA . GLU A 1 89 ? -3.045 3.472 -15.430 1.00 87.56 89 GLU A CA 1
ATOM 715 C C . GLU A 1 89 ? -4.224 4.432 -15.662 1.00 87.56 89 GLU A C 1
ATOM 717 O O . GLU A 1 89 ? -4.672 4.619 -16.790 1.00 87.56 89 GLU A O 1
ATOM 722 N N . ASN A 1 90 ? -4.684 5.117 -14.609 1.00 87.88 90 ASN A N 1
ATOM 723 C CA . ASN A 1 90 ? -5.702 6.169 -14.689 1.00 87.88 90 ASN A CA 1
ATOM 724 C C . ASN A 1 90 ? -5.146 7.549 -15.114 1.00 87.88 90 ASN A C 1
ATOM 726 O O . ASN A 1 90 ? -5.851 8.556 -15.020 1.00 87.88 90 ASN A O 1
ATOM 730 N N . GLY A 1 91 ? -3.896 7.622 -15.581 1.00 83.62 91 GLY A N 1
ATOM 731 C CA . GLY A 1 91 ? -3.277 8.834 -16.128 1.00 83.62 91 GLY A CA 1
ATOM 732 C C . GLY A 1 91 ? -2.546 9.713 -15.109 1.00 83.62 91 GLY A C 1
ATOM 733 O O . GLY A 1 91 ? -2.139 10.827 -15.448 1.00 83.62 91 GLY A O 1
ATOM 734 N N . ALA A 1 92 ? -2.365 9.252 -13.867 1.00 85.50 92 ALA A N 1
ATOM 735 C CA . ALA A 1 92 ? -1.515 9.940 -12.897 1.00 85.50 92 ALA A CA 1
ATOM 736 C C . ALA A 1 92 ? -0.022 9.681 -13.168 1.00 85.50 92 ALA A C 1
ATOM 738 O O . ALA A 1 92 ? 0.357 8.730 -13.844 1.00 85.50 92 ALA A O 1
ATOM 739 N N . GLN A 1 93 ? 0.854 10.512 -12.600 1.00 84.81 93 GLN A N 1
ATOM 740 C CA . GLN A 1 93 ? 2.297 10.260 -12.644 1.00 84.81 93 GLN A CA 1
ATOM 741 C C . GLN A 1 93 ? 2.685 9.170 -11.637 1.00 84.81 93 GLN A C 1
ATOM 743 O O . GLN A 1 93 ? 2.215 9.178 -10.495 1.00 84.81 93 GLN A O 1
ATOM 748 N N . LEU A 1 94 ? 3.561 8.257 -12.062 1.00 86.06 94 LEU A N 1
ATOM 749 C CA . LEU A 1 94 ? 4.132 7.218 -11.212 1.00 86.06 94 LEU A CA 1
ATOM 750 C C . LEU A 1 94 ? 5.488 7.669 -10.672 1.00 86.06 94 LEU A C 1
ATOM 752 O O . LEU A 1 94 ? 6.387 7.996 -11.446 1.00 86.06 94 LEU A O 1
ATOM 756 N N . ASP A 1 95 ? 5.642 7.652 -9.350 1.00 87.56 95 ASP A N 1
ATOM 757 C CA . ASP A 1 95 ? 6.935 7.866 -8.704 1.00 87.56 95 ASP A CA 1
ATOM 758 C C . ASP A 1 95 ? 7.716 6.547 -8.691 1.00 87.56 95 ASP A C 1
ATOM 760 O O . ASP A 1 95 ? 7.598 5.716 -7.786 1.00 87.56 95 ASP A O 1
ATOM 764 N N . THR A 1 96 ? 8.490 6.336 -9.751 1.00 85.50 96 THR A N 1
ATOM 765 C CA . THR A 1 96 ? 9.351 5.164 -9.919 1.00 85.50 96 THR A CA 1
ATOM 766 C C . THR A 1 96 ? 10.460 5.109 -8.875 1.00 85.50 96 THR A C 1
ATOM 768 O O . THR A 1 96 ? 10.828 4.020 -8.443 1.00 85.50 96 THR A O 1
ATOM 771 N N . CYS A 1 97 ? 10.953 6.258 -8.407 1.00 86.06 97 CYS A N 1
ATOM 772 C CA . CYS A 1 97 ? 11.931 6.307 -7.328 1.00 86.06 97 CYS A CA 1
ATOM 773 C C . CYS A 1 97 ? 11.339 5.804 -6.015 1.00 86.06 97 CYS A C 1
ATOM 775 O O . CYS A 1 97 ? 11.995 5.046 -5.305 1.00 86.06 97 CYS A O 1
ATOM 777 N N . TYR A 1 98 ? 10.097 6.172 -5.703 1.00 86.19 98 TYR A N 1
ATOM 778 C CA . TYR A 1 98 ? 9.403 5.619 -4.547 1.00 86.19 98 TYR A CA 1
ATOM 779 C C . TYR A 1 98 ? 9.162 4.113 -4.706 1.00 86.19 98 TYR A C 1
ATOM 781 O O . TYR A 1 98 ? 9.437 3.367 -3.768 1.00 86.19 98 TYR A O 1
ATOM 789 N N . LEU A 1 99 ? 8.743 3.642 -5.889 1.00 87.12 99 LEU A N 1
ATOM 790 C CA . LEU A 1 99 ? 8.613 2.202 -6.162 1.00 87.12 99 LEU A CA 1
ATOM 791 C C . LEU A 1 99 ? 9.918 1.440 -5.918 1.00 87.12 99 LEU A C 1
ATOM 793 O O . LEU A 1 99 ? 9.876 0.343 -5.372 1.00 87.12 99 LEU A O 1
ATOM 797 N N . GLN A 1 100 ? 11.072 2.032 -6.240 1.00 85.94 100 GLN A N 1
ATOM 798 C CA . GLN A 1 100 ? 12.359 1.386 -5.993 1.00 85.94 100 GLN A CA 1
ATOM 799 C C . GLN A 1 100 ? 12.650 1.146 -4.504 1.00 85.94 100 GLN A C 1
ATOM 801 O O . GLN A 1 100 ? 13.428 0.253 -4.174 1.00 85.94 100 GLN A O 1
ATOM 806 N N . THR A 1 101 ? 12.028 1.922 -3.612 1.00 85.00 101 THR A N 1
ATOM 807 C CA . THR A 1 101 ? 12.183 1.772 -2.156 1.00 85.00 101 THR A CA 1
ATOM 808 C C . THR A 1 101 ? 11.304 0.682 -1.549 1.00 85.00 101 THR A C 1
ATOM 810 O O . THR A 1 101 ? 11.503 0.348 -0.380 1.00 85.00 101 THR A O 1
ATOM 813 N N . LEU A 1 102 ? 10.344 0.142 -2.309 1.00 86.69 102 LEU A N 1
ATOM 814 C CA . LEU A 1 102 ? 9.472 -0.926 -1.829 1.00 86.69 102 LEU A CA 1
ATOM 815 C C . LEU A 1 102 ? 10.226 -2.252 -1.731 1.00 86.69 102 LEU A C 1
ATOM 817 O O . LEU A 1 102 ? 11.193 -2.509 -2.450 1.00 86.69 102 LEU A O 1
ATOM 821 N N . SER A 1 103 ? 9.741 -3.095 -0.823 1.00 86.50 103 SER A N 1
ATOM 822 C CA . SER A 1 103 ? 10.276 -4.434 -0.590 1.00 86.50 103 SER A CA 1
ATOM 823 C C . SER A 1 103 ? 9.977 -5.401 -1.748 1.00 86.50 103 SER A C 1
ATOM 825 O O . SER A 1 103 ? 9.158 -5.141 -2.631 1.00 86.50 103 SER A O 1
ATOM 827 N N . VAL A 1 104 ? 10.590 -6.584 -1.665 1.00 87.06 104 VAL A N 1
ATOM 828 C CA . VAL A 1 104 ? 10.364 -7.775 -2.504 1.00 87.06 104 VAL A CA 1
ATOM 829 C C . VAL A 1 104 ? 8.870 -8.121 -2.618 1.00 87.06 104 VAL A C 1
ATOM 831 O O . VAL A 1 104 ? 8.419 -8.572 -3.664 1.00 87.06 104 VAL A O 1
ATOM 834 N N . ASP A 1 105 ? 8.071 -7.838 -1.587 1.00 86.75 105 ASP A N 1
ATOM 835 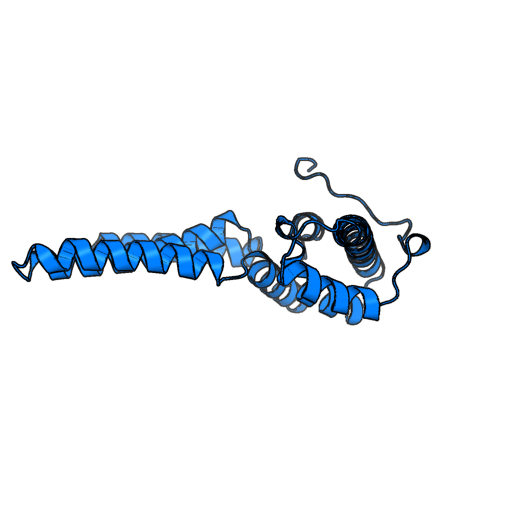C CA . ASP A 1 105 ? 6.626 -8.110 -1.564 1.00 86.75 105 ASP A CA 1
ATOM 836 C C . ASP A 1 105 ? 5.833 -7.335 -2.636 1.00 86.75 105 ASP A C 1
ATOM 838 O O . ASP A 1 105 ? 4.703 -7.700 -2.961 1.00 86.75 105 ASP A O 1
ATOM 842 N N . ALA A 1 106 ? 6.409 -6.269 -3.203 1.00 89.12 106 ALA A N 1
ATOM 843 C CA . ALA A 1 106 ? 5.816 -5.501 -4.297 1.00 89.12 106 ALA A CA 1
ATOM 844 C C . ALA A 1 106 ? 6.039 -6.125 -5.687 1.00 89.12 106 ALA A C 1
ATOM 846 O O . ALA A 1 106 ? 5.412 -5.678 -6.652 1.00 89.12 106 ALA A O 1
ATOM 847 N N . LEU A 1 107 ? 6.889 -7.156 -5.799 1.00 89.38 107 LEU A N 1
ATOM 848 C CA . LEU A 1 107 ? 7.254 -7.798 -7.067 1.00 89.38 107 LEU A CA 1
ATOM 849 C C . LEU A 1 107 ? 6.064 -8.166 -7.954 1.00 89.38 107 LEU A C 1
ATOM 851 O O . LEU A 1 107 ? 6.087 -7.750 -9.111 1.00 89.38 107 LEU A O 1
ATOM 855 N N . PRO A 1 108 ? 4.998 -8.829 -7.458 1.00 88.44 108 PRO A N 1
ATOM 856 C CA . PRO A 1 108 ? 3.899 -9.248 -8.323 1.00 88.44 108 PRO A CA 1
ATOM 857 C C . PRO A 1 108 ? 3.252 -8.070 -9.062 1.00 88.44 108 PRO A C 1
ATOM 859 O O . PRO A 1 108 ? 2.871 -8.180 -10.224 1.00 88.44 108 PRO A O 1
ATOM 862 N N . ALA A 1 109 ? 3.142 -6.921 -8.390 1.00 90.00 109 ALA A N 1
ATOM 863 C CA . ALA A 1 109 ? 2.562 -5.720 -8.975 1.00 90.00 109 ALA A CA 1
ATOM 864 C C . ALA A 1 109 ? 3.525 -5.048 -9.969 1.00 90.00 109 ALA A C 1
ATOM 866 O O . ALA A 1 109 ? 3.095 -4.571 -11.017 1.00 90.00 109 ALA A O 1
ATOM 867 N N . VAL A 1 110 ? 4.826 -5.031 -9.664 1.00 90.69 110 VAL A N 1
ATOM 868 C CA . VAL A 1 110 ? 5.851 -4.437 -10.535 1.00 90.69 110 VAL A CA 1
ATOM 869 C C . VAL A 1 110 ? 6.070 -5.265 -11.803 1.00 90.69 110 VAL A C 1
ATOM 871 O O . VAL A 1 110 ? 6.189 -4.687 -12.881 1.00 90.69 110 VAL A O 1
ATOM 874 N N . VAL A 1 111 ? 6.072 -6.595 -11.698 1.00 90.75 111 VAL A N 1
ATOM 875 C CA . VAL A 1 111 ? 6.170 -7.513 -12.843 1.00 90.75 111 VAL A CA 1
ATOM 876 C C . VAL A 1 111 ? 4.990 -7.317 -13.792 1.00 90.75 111 VAL A C 1
ATOM 878 O O . VAL A 1 111 ? 5.200 -7.094 -14.982 1.00 90.75 111 VAL A O 1
ATOM 881 N N . ALA A 1 112 ? 3.762 -7.280 -13.264 1.00 90.56 112 ALA A N 1
ATOM 882 C CA . ALA A 1 112 ? 2.568 -7.038 -14.074 1.00 90.56 112 ALA A CA 1
ATOM 883 C C . ALA A 1 112 ? 2.626 -5.694 -14.829 1.00 90.56 112 ALA A C 1
ATOM 885 O O . ALA A 1 112 ? 2.222 -5.601 -15.991 1.00 90.56 112 ALA A O 1
ATOM 886 N N . LEU A 1 113 ? 3.171 -4.647 -14.197 1.00 90.31 113 LEU A N 1
ATOM 887 C CA . LEU A 1 113 ? 3.385 -3.367 -14.872 1.00 90.31 113 LEU A CA 1
ATOM 888 C C . LEU A 1 113 ? 4.504 -3.445 -15.918 1.00 90.31 113 LEU A C 1
ATOM 890 O O . LEU A 1 113 ? 4.379 -2.858 -16.985 1.00 90.31 113 LEU A O 1
ATOM 894 N N . TYR A 1 114 ? 5.597 -4.157 -15.645 1.00 89.38 114 TYR A N 1
ATOM 895 C CA . TYR A 1 114 ? 6.711 -4.309 -16.584 1.00 89.38 114 TYR A CA 1
ATOM 896 C C . TYR A 1 114 ? 6.292 -5.009 -17.888 1.00 89.38 114 TYR A C 1
ATOM 898 O O . TYR A 1 114 ? 6.744 -4.630 -18.974 1.00 89.38 114 TYR A O 1
ATOM 906 N N . GLU A 1 115 ? 5.406 -6.001 -17.794 1.00 88.06 115 GLU A N 1
ATOM 907 C CA . GLU A 1 115 ? 4.868 -6.720 -18.953 1.00 88.06 115 GLU A CA 1
ATOM 908 C C . GLU A 1 115 ? 3.947 -5.847 -19.813 1.00 88.06 115 GLU A C 1
ATOM 910 O O . GLU A 1 115 ? 3.989 -5.935 -21.042 1.00 88.06 115 GLU A O 1
ATOM 915 N N . THR A 1 116 ? 3.148 -4.984 -19.182 1.00 89.25 116 THR A N 1
ATOM 916 C CA . THR A 1 116 ? 2.160 -4.127 -19.860 1.00 89.25 116 THR A CA 1
ATOM 917 C C . THR A 1 116 ? 2.704 -2.754 -20.264 1.00 89.25 116 THR A C 1
ATOM 919 O O . THR A 1 116 ? 2.118 -2.091 -21.119 1.00 89.25 116 THR A O 1
ATOM 922 N N . ALA A 1 117 ? 3.827 -2.313 -19.692 1.00 86.50 117 ALA A N 1
ATOM 923 C CA . ALA A 1 117 ? 4.405 -1.002 -19.959 1.00 86.50 117 ALA A CA 1
ATOM 924 C C . ALA A 1 117 ? 4.912 -0.871 -21.406 1.00 86.50 117 ALA A C 1
ATOM 926 O O . ALA A 1 117 ? 5.859 -1.541 -21.826 1.00 86.50 117 ALA A O 1
ATOM 927 N N . GLU A 1 118 ? 4.327 0.077 -22.142 1.00 85.56 118 GLU A N 1
ATOM 928 C CA . GLU A 1 118 ? 4.771 0.463 -23.489 1.00 85.56 118 GLU A CA 1
ATOM 929 C C . GLU A 1 118 ? 5.886 1.521 -23.469 1.00 85.56 118 GLU A C 1
ATOM 931 O O . GLU A 1 118 ? 6.671 1.617 -24.412 1.00 85.56 118 GLU A O 1
ATOM 936 N N . ASN A 1 119 ? 5.974 2.326 -22.403 1.00 86.50 119 ASN A N 1
ATOM 937 C CA . ASN A 1 119 ? 6.970 3.391 -22.306 1.00 86.50 119 ASN A CA 1
ATOM 938 C C . ASN A 1 119 ? 8.373 2.800 -22.039 1.00 86.50 119 ASN A C 1
ATOM 940 O O . ASN A 1 119 ? 8.568 2.201 -20.975 1.00 86.50 119 ASN A O 1
ATOM 944 N N . PRO A 1 120 ? 9.356 3.001 -22.941 1.00 84.50 120 PRO A N 1
ATOM 945 C CA . PRO A 1 120 ? 10.693 2.427 -22.801 1.00 84.50 120 PRO A CA 1
ATOM 946 C C . PRO A 1 120 ? 11.423 2.920 -21.547 1.00 84.50 120 PRO A C 1
ATOM 948 O O . PRO A 1 120 ? 12.009 2.109 -20.840 1.00 84.50 120 PRO A O 1
ATOM 951 N N . ASP A 1 121 ? 11.307 4.204 -21.193 1.00 86.12 121 ASP A N 1
ATOM 952 C CA . ASP A 1 121 ? 11.980 4.756 -20.008 1.00 86.12 121 ASP A CA 1
ATOM 953 C C . ASP A 1 121 ? 11.436 4.144 -18.710 1.00 86.12 121 ASP A C 1
ATOM 955 O O . ASP A 1 121 ? 12.178 3.903 -17.756 1.00 86.12 121 ASP A O 1
ATOM 959 N N . LEU A 1 122 ? 10.124 3.890 -18.660 1.00 86.94 122 LEU A N 1
ATOM 960 C CA . LEU A 1 122 ? 9.492 3.240 -17.514 1.00 86.94 122 LEU A CA 1
ATOM 961 C C . LEU A 1 122 ? 9.910 1.773 -17.440 1.00 86.94 122 LEU A C 1
ATOM 963 O O . LEU A 1 122 ? 10.294 1.296 -16.374 1.00 86.94 122 LEU A O 1
ATOM 967 N N . LYS A 1 123 ? 9.861 1.071 -18.574 1.00 88.00 123 LYS A N 1
ATOM 968 C CA . LYS A 1 123 ? 10.242 -0.337 -18.664 1.00 88.00 123 LYS A CA 1
ATOM 969 C C . LYS A 1 123 ? 11.690 -0.547 -18.237 1.00 88.00 123 LYS A C 1
ATOM 971 O O . LYS A 1 123 ? 11.969 -1.490 -17.502 1.00 88.00 123 LYS A O 1
ATOM 976 N N . ASP A 1 124 ? 12.573 0.376 -18.597 1.00 87.94 124 ASP A N 1
ATOM 977 C CA . ASP A 1 124 ? 13.966 0.333 -18.185 1.00 87.94 124 ASP A CA 1
ATOM 978 C C . ASP A 1 124 ? 14.130 0.519 -16.667 1.00 87.94 124 ASP A C 1
ATOM 980 O O . ASP A 1 124 ? 14.859 -0.225 -16.005 1.00 87.94 124 ASP A O 1
ATOM 984 N N . GLN A 1 125 ? 13.413 1.480 -16.079 1.00 87.06 125 GLN A N 1
ATOM 985 C CA . GLN A 1 125 ? 13.463 1.718 -14.635 1.00 87.06 125 GLN A CA 1
ATOM 986 C C . GLN A 1 125 ? 12.929 0.534 -13.822 1.00 87.06 125 GLN A C 1
ATOM 988 O O . GLN A 1 125 ? 13.531 0.168 -12.810 1.00 87.06 125 GLN A O 1
ATOM 993 N N . LEU A 1 126 ? 11.829 -0.078 -14.269 1.00 89.25 126 LEU A N 1
ATOM 994 C CA . LEU A 1 126 ? 11.267 -1.275 -13.642 1.00 89.25 126 LEU A CA 1
ATOM 995 C C . LEU A 1 126 ? 12.193 -2.483 -13.843 1.00 89.25 126 LEU A C 1
ATOM 997 O O . LEU A 1 126 ? 12.468 -3.201 -12.886 1.00 89.25 126 LEU A O 1
ATOM 1001 N N . GLY A 1 127 ? 12.743 -2.664 -15.047 1.00 88.06 127 GLY A N 1
ATOM 1002 C CA . GLY A 1 127 ? 13.679 -3.743 -15.366 1.00 88.06 127 GLY A CA 1
ATOM 1003 C C . GLY A 1 127 ? 14.935 -3.709 -14.497 1.00 88.06 127 GLY A C 1
ATOM 1004 O O . GLY A 1 127 ? 15.308 -4.725 -13.913 1.00 88.06 127 GLY A O 1
ATOM 1005 N N . GLY A 1 128 ? 15.548 -2.535 -14.318 1.00 87.50 128 GLY A N 1
ATOM 1006 C CA . GLY A 1 128 ? 16.708 -2.399 -13.435 1.00 87.50 128 GLY A CA 1
ATOM 1007 C C . GLY A 1 128 ? 16.392 -2.703 -11.964 1.00 87.50 128 GLY A C 1
ATOM 1008 O O . GLY A 1 128 ? 17.204 -3.330 -11.280 1.00 87.50 128 GLY A O 1
ATOM 1009 N N . TRP A 1 129 ? 15.195 -2.348 -11.484 1.00 88.69 129 TRP A N 1
ATOM 1010 C CA . TRP A 1 129 ? 14.743 -2.718 -10.138 1.00 88.69 129 TRP A CA 1
ATOM 1011 C C . TRP A 1 129 ? 14.512 -4.231 -9.986 1.00 88.69 129 TRP A C 1
ATOM 1013 O O . TRP A 1 129 ? 14.900 -4.804 -8.963 1.00 88.69 129 TRP A O 1
ATOM 1023 N N . LEU A 1 130 ? 13.934 -4.885 -11.002 1.00 90.00 130 LEU A N 1
ATOM 1024 C CA . LEU A 1 130 ? 13.707 -6.336 -11.031 1.00 90.00 130 LEU A CA 1
ATOM 1025 C C . LEU A 1 130 ? 15.029 -7.114 -11.022 1.00 90.00 130 LEU A C 1
ATOM 1027 O O . LEU A 1 130 ? 15.191 -8.038 -10.225 1.00 90.00 130 LEU A O 1
ATOM 1031 N N . VAL A 1 131 ? 16.006 -6.706 -11.841 1.00 88.94 131 VAL A N 1
ATOM 1032 C CA . VAL A 1 131 ? 17.343 -7.327 -11.864 1.00 88.94 131 VAL A CA 1
ATOM 1033 C C . VAL A 1 131 ? 18.064 -7.133 -10.530 1.00 88.94 131 VAL A C 1
ATOM 1035 O O . VAL A 1 131 ? 18.665 -8.075 -10.010 1.00 88.94 131 VAL A O 1
ATOM 1038 N N . TYR A 1 132 ? 17.971 -5.939 -9.933 1.00 87.06 132 TYR A N 1
ATOM 1039 C CA . TYR A 1 132 ? 18.542 -5.682 -8.611 1.00 87.06 132 TYR A CA 1
ATOM 1040 C C . TYR A 1 132 ? 17.981 -6.645 -7.556 1.00 87.06 132 TYR A C 1
ATOM 1042 O O . TYR A 1 132 ? 18.751 -7.258 -6.813 1.00 87.06 132 TYR A O 1
ATOM 1050 N N . HIS A 1 133 ? 16.659 -6.828 -7.523 1.00 87.62 133 HIS A N 1
ATOM 1051 C CA . HIS A 1 133 ? 16.020 -7.748 -6.586 1.00 87.62 133 HIS A CA 1
ATOM 1052 C C . HIS A 1 133 ? 16.372 -9.206 -6.877 1.00 87.62 133 HIS A C 1
ATOM 1054 O O . HIS A 1 133 ? 16.710 -9.922 -5.939 1.00 87.62 133 HIS A O 1
ATOM 1060 N N . ARG A 1 134 ? 16.418 -9.633 -8.144 1.00 88.19 134 ARG A N 1
ATOM 1061 C CA . ARG A 1 134 ? 16.876 -10.980 -8.525 1.00 88.19 134 ARG A CA 1
ATOM 1062 C C . ARG A 1 134 ? 18.277 -11.278 -7.982 1.00 88.19 134 ARG A C 1
ATOM 1064 O O . ARG A 1 134 ? 18.500 -12.320 -7.372 1.00 88.19 134 ARG A O 1
ATOM 1071 N N . ASN A 1 135 ? 19.214 -10.346 -8.147 1.00 85.81 135 ASN A N 1
ATOM 1072 C CA . ASN A 1 135 ? 20.593 -10.502 -7.673 1.00 85.81 135 ASN A CA 1
ATOM 1073 C C . ASN A 1 135 ? 20.721 -10.445 -6.144 1.00 85.81 135 ASN A C 1
ATOM 1075 O O . ASN A 1 135 ? 21.613 -11.062 -5.562 1.00 85.81 135 ASN A O 1
ATOM 1079 N N . LEU A 1 136 ? 19.860 -9.679 -5.472 1.00 84.50 136 LEU A N 1
ATOM 1080 C CA . LEU A 1 136 ? 19.823 -9.641 -4.011 1.00 84.50 136 LEU A CA 1
ATOM 1081 C C . LEU A 1 136 ? 19.290 -10.955 -3.445 1.00 84.50 136 LEU A C 1
ATOM 1083 O O . LEU A 1 136 ? 19.819 -11.479 -2.464 1.00 84.50 136 LEU A O 1
ATOM 1087 N N . LEU A 1 137 ? 18.253 -11.483 -4.081 1.00 86.38 137 LEU A N 1
ATOM 1088 C CA . LEU A 1 137 ? 17.639 -12.725 -3.685 1.00 86.38 137 LEU A CA 1
ATOM 1089 C C . LEU A 1 137 ? 18.590 -13.909 -3.954 1.00 86.38 137 LEU A C 1
ATOM 1091 O O . LEU A 1 137 ? 18.643 -14.798 -3.103 1.00 86.38 137 LEU A O 1
ATOM 1095 N N . SER A 1 138 ? 19.385 -13.914 -5.047 1.00 83.38 138 SER A N 1
ATOM 1096 C CA . SER A 1 138 ? 20.260 -15.059 -5.438 1.00 83.38 138 SER A CA 1
ATOM 1097 C C . SER A 1 138 ? 21.229 -15.403 -4.333 1.00 83.38 138 SER A C 1
ATOM 1099 O O . SER A 1 138 ? 21.291 -16.532 -3.857 1.00 83.38 138 SER A O 1
ATOM 1101 N N . ARG A 1 139 ? 21.857 -14.359 -3.806 1.00 79.62 139 ARG A N 1
ATOM 1102 C CA . ARG A 1 139 ? 22.763 -14.436 -2.664 1.00 79.62 139 ARG A CA 1
ATOM 1103 C C . ARG A 1 139 ? 22.086 -14.924 -1.387 1.00 79.62 139 ARG A C 1
ATOM 1105 O O . ARG A 1 139 ? 22.752 -15.500 -0.537 1.00 79.62 139 ARG A O 1
ATOM 1112 N N . ALA A 1 140 ? 20.793 -14.653 -1.219 1.00 78.06 140 ALA A N 1
ATOM 1113 C CA . ALA A 1 140 ? 20.035 -15.078 -0.048 1.00 78.06 140 ALA A CA 1
ATOM 1114 C C . ALA A 1 140 ? 19.572 -16.540 -0.136 1.00 78.06 140 ALA A C 1
ATOM 1116 O O . ALA A 1 140 ? 19.305 -17.137 0.903 1.00 78.06 140 ALA A O 1
ATOM 1117 N N . GLN A 1 141 ? 19.463 -17.111 -1.339 1.00 76.06 141 GLN A N 1
ATOM 1118 C CA . GLN A 1 141 ? 19.128 -18.524 -1.532 1.00 76.06 141 GLN A CA 1
ATOM 1119 C C . GLN A 1 141 ? 20.339 -19.445 -1.341 1.00 76.06 141 GLN A C 1
ATOM 1121 O O . GLN A 1 141 ? 20.179 -20.588 -0.922 1.00 76.06 141 GLN A O 1
ATOM 1126 N N . ASP A 1 142 ? 21.546 -18.919 -1.552 1.00 75.81 142 ASP A N 1
ATOM 1127 C CA . ASP A 1 142 ? 22.800 -19.625 -1.280 1.00 75.81 142 ASP A CA 1
ATOM 1128 C C . ASP A 1 142 ? 23.096 -19.806 0.228 1.00 75.81 142 ASP A C 1
ATOM 1130 O O . ASP A 1 142 ? 24.045 -20.509 0.584 1.00 75.81 142 ASP A O 1
ATOM 1134 N N . ASP A 1 143 ? 22.309 -19.200 1.131 1.00 74.94 143 ASP A N 1
ATOM 1135 C CA . ASP A 1 143 ? 22.456 -19.374 2.583 1.00 74.94 143 ASP A CA 1
ATOM 1136 C C . ASP A 1 143 ? 21.690 -20.620 3.085 1.00 74.94 143 ASP A C 1
ATOM 1138 O O . ASP A 1 143 ? 20.457 -20.637 3.074 1.00 74.94 143 ASP A O 1
ATOM 1142 N N . PRO A 1 144 ? 22.376 -21.661 3.599 1.00 69.44 144 PRO A N 1
ATOM 1143 C CA . PRO A 1 144 ? 21.743 -22.890 4.080 1.00 69.44 144 PRO A CA 1
ATOM 1144 C C . PRO A 1 144 ? 21.077 -22.754 5.465 1.00 69.44 144 PRO A C 1
ATOM 1146 O O . PRO A 1 144 ? 20.696 -23.761 6.073 1.00 69.44 144 PRO A O 1
ATOM 1149 N N . SER A 1 145 ? 20.970 -21.546 6.026 1.00 81.75 145 SER A N 1
ATOM 1150 C CA . SER A 1 145 ? 20.436 -21.348 7.370 1.00 81.75 145 SER A CA 1
ATOM 1151 C C . SER A 1 145 ? 18.912 -21.551 7.446 1.00 81.75 145 SER A C 1
ATOM 1153 O O . SER A 1 145 ? 18.117 -20.886 6.787 1.00 81.75 145 SER A O 1
ATOM 1155 N N . VAL A 1 146 ? 18.462 -22.430 8.350 1.00 75.88 146 VAL A N 1
ATOM 1156 C CA . VAL A 1 146 ? 17.021 -22.647 8.621 1.00 75.88 146 VAL A CA 1
ATOM 1157 C C . VAL A 1 146 ? 16.317 -21.408 9.189 1.00 75.88 146 VAL 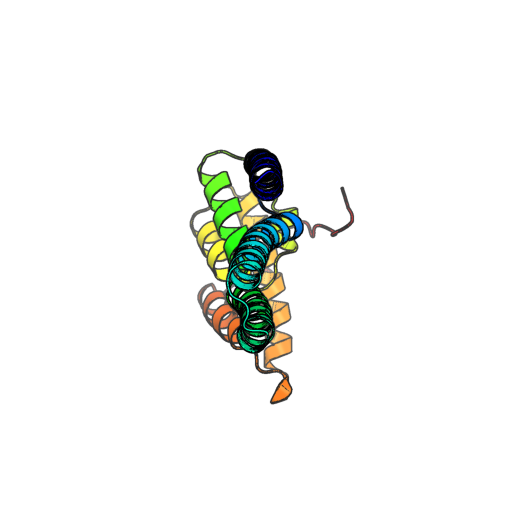A C 1
ATOM 1159 O O . VAL A 1 146 ? 15.097 -21.296 9.115 1.00 75.88 146 VAL A O 1
ATOM 1162 N N . PHE A 1 147 ? 17.079 -20.464 9.745 1.00 79.44 147 PHE A N 1
ATOM 1163 C CA . PHE A 1 147 ? 16.568 -19.185 10.244 1.00 79.44 147 PHE A CA 1
ATOM 1164 C C . PHE A 1 147 ? 16.445 -18.115 9.147 1.00 79.44 147 PHE A C 1
ATOM 1166 O O . PHE A 1 147 ? 15.880 -17.054 9.406 1.00 79.44 147 PHE A O 1
ATOM 1173 N N . GLY A 1 148 ? 16.949 -18.381 7.938 1.00 74.12 148 GLY A N 1
ATOM 1174 C CA . GLY A 1 148 ? 16.857 -17.489 6.782 1.00 74.12 148 GLY A CA 1
ATOM 1175 C C . GLY A 1 148 ? 15.598 -17.679 5.931 1.00 74.12 148 GLY A C 1
ATOM 1176 O O . GLY A 1 148 ? 15.370 -16.885 5.013 1.00 74.12 148 GLY A O 1
ATOM 1177 N N . PHE A 1 149 ? 14.781 -18.699 6.227 1.00 77.56 149 PHE A N 1
ATOM 1178 C CA . PHE A 1 149 ? 13.594 -19.037 5.442 1.00 77.56 149 PHE A CA 1
ATOM 1179 C C . PHE A 1 149 ? 12.523 -17.938 5.516 1.00 77.56 149 PHE A C 1
ATOM 1181 O O . PHE A 1 149 ? 12.079 -17.547 6.597 1.00 77.56 149 PHE A O 1
ATOM 1188 N N . ASN A 1 150 ? 12.075 -17.469 4.351 1.00 82.19 150 ASN A N 1
ATOM 1189 C CA . ASN A 1 150 ? 11.001 -16.491 4.214 1.00 82.19 150 ASN A CA 1
ATOM 1190 C C . ASN A 1 150 ? 10.128 -16.868 3.008 1.00 82.19 150 ASN A C 1
ATOM 1192 O O . ASN A 1 150 ? 10.603 -16.863 1.876 1.00 82.19 150 ASN A O 1
ATOM 1196 N N . LEU A 1 151 ? 8.848 -17.159 3.253 1.00 80.81 151 LEU A N 1
ATOM 1197 C CA . LEU A 1 151 ? 7.905 -17.574 2.211 1.00 80.81 151 LEU A CA 1
ATOM 1198 C C . LEU A 1 151 ? 7.732 -16.517 1.111 1.00 80.81 151 LEU A C 1
ATOM 1200 O O . LEU A 1 151 ? 7.625 -16.868 -0.058 1.00 80.81 151 LEU A O 1
ATOM 1204 N N . ALA A 1 152 ? 7.722 -15.232 1.468 1.00 78.56 152 ALA A N 1
ATOM 1205 C CA . ALA A 1 152 ? 7.571 -14.161 0.490 1.00 78.56 152 ALA A CA 1
ATOM 1206 C C . ALA A 1 152 ? 8.773 -14.081 -0.459 1.00 78.56 152 ALA A C 1
ATOM 1208 O O . ALA A 1 152 ? 8.612 -13.775 -1.637 1.00 78.56 152 ALA A O 1
ATOM 1209 N N . ARG A 1 153 ? 9.965 -14.442 0.037 1.00 82.50 153 ARG A N 1
ATOM 1210 C CA . ARG A 1 153 ? 11.178 -14.563 -0.775 1.00 82.50 153 ARG A CA 1
ATOM 1211 C C . ARG A 1 153 ? 11.038 -15.659 -1.826 1.00 82.50 153 ARG A C 1
ATOM 1213 O O . ARG A 1 153 ? 11.372 -15.433 -2.978 1.00 82.50 153 ARG A O 1
ATOM 1220 N N . GLU A 1 154 ? 10.521 -16.813 -1.421 1.00 81.69 154 GLU A N 1
ATOM 1221 C CA . GLU A 1 154 ? 10.323 -17.958 -2.313 1.00 81.69 154 GLU A CA 1
ATOM 1222 C C . GLU A 1 154 ? 9.314 -17.642 -3.426 1.00 81.69 154 GLU A C 1
ATOM 1224 O O . GLU A 1 154 ? 9.559 -17.921 -4.593 1.00 81.69 154 GLU A O 1
ATOM 1229 N N . VAL A 1 155 ? 8.199 -16.989 -3.084 1.00 84.00 155 VAL A N 1
ATOM 1230 C CA . VAL A 1 155 ? 7.178 -16.589 -4.071 1.00 84.00 155 VAL A CA 1
ATOM 1231 C C . VAL A 1 155 ? 7.725 -15.557 -5.056 1.00 84.00 155 VAL A C 1
ATOM 1233 O O . VAL A 1 155 ? 7.473 -15.636 -6.254 1.00 84.00 155 VAL A O 1
ATOM 1236 N N . ALA A 1 156 ? 8.479 -14.581 -4.556 1.00 85.50 156 ALA A N 1
ATOM 1237 C CA . ALA A 1 156 ? 9.151 -13.587 -5.381 1.00 85.50 156 ALA A CA 1
ATOM 1238 C C . ALA A 1 156 ? 10.154 -14.201 -6.358 1.00 85.50 156 ALA A C 1
ATOM 1240 O O . ALA A 1 156 ? 10.354 -13.686 -7.458 1.00 85.50 156 ALA A O 1
ATOM 1241 N N . TRP A 1 157 ? 10.793 -15.288 -5.941 1.00 83.56 157 TRP A N 1
ATOM 1242 C CA . TRP A 1 157 ? 11.784 -15.962 -6.743 1.00 83.56 157 TRP A CA 1
ATOM 1243 C C . TRP A 1 157 ? 11.225 -16.663 -7.958 1.00 83.56 157 TRP A C 1
ATOM 1245 O O . TRP A 1 157 ? 11.741 -16.460 -9.052 1.00 83.56 157 TRP A O 1
ATOM 1255 N N . ASP A 1 158 ? 10.154 -17.418 -7.750 1.00 85.38 158 ASP A N 1
ATOM 1256 C CA . ASP A 1 158 ? 9.404 -18.100 -8.803 1.00 85.38 158 ASP A CA 1
ATOM 1257 C C . ASP A 1 158 ? 9.030 -17.109 -9.924 1.00 85.38 158 ASP A C 1
ATOM 1259 O O . ASP A 1 158 ? 9.352 -17.308 -11.092 1.00 85.38 158 ASP A O 1
ATOM 1263 N N . GLN A 1 159 ? 8.505 -15.939 -9.539 1.00 83.25 159 GLN A N 1
ATOM 1264 C CA . GLN A 1 159 ? 8.123 -14.874 -10.476 1.00 83.25 159 GLN A CA 1
ATOM 1265 C C . GLN A 1 159 ? 9.299 -14.253 -11.241 1.00 83.25 159 GLN A C 1
ATOM 1267 O O . GLN A 1 159 ? 9.150 -13.847 -12.392 1.00 83.25 159 GLN A O 1
ATOM 1272 N N . LEU A 1 160 ? 10.458 -14.103 -10.599 1.00 85.12 160 LEU A N 1
ATOM 1273 C CA . LEU A 1 160 ? 11.638 -13.509 -11.232 1.00 85.12 160 LEU A CA 1
ATOM 1274 C C . LEU A 1 160 ? 12.382 -14.499 -12.128 1.00 85.12 160 LEU A C 1
ATOM 1276 O O . LEU A 1 160 ? 13.006 -14.075 -13.106 1.00 85.12 160 LEU A O 1
ATOM 1280 N N . ASP A 1 161 ? 12.346 -15.788 -11.796 1.00 83.25 161 ASP A N 1
ATOM 1281 C CA . ASP A 1 161 ? 12.975 -16.824 -12.609 1.00 83.25 161 ASP A CA 1
ATOM 1282 C C . ASP A 1 161 ?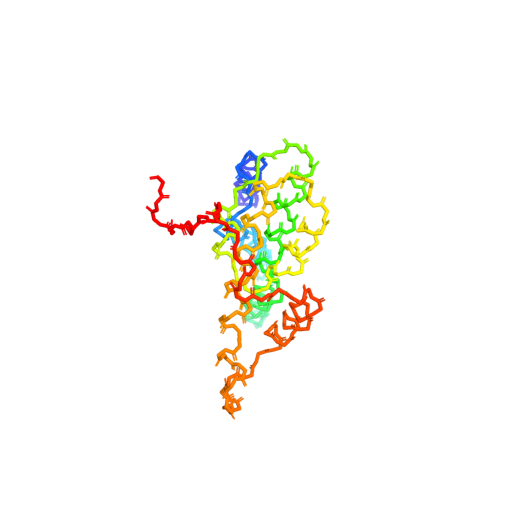 12.235 -17.003 -13.940 1.00 83.25 161 ASP A C 1
ATOM 1284 O O . ASP A 1 161 ? 12.880 -17.024 -14.992 1.00 83.25 161 ASP A O 1
ATOM 1288 N N . ASP A 1 162 ? 10.898 -16.952 -13.908 1.00 84.19 162 ASP A N 1
ATOM 1289 C CA . ASP A 1 162 ? 10.025 -16.970 -15.091 1.00 84.19 162 ASP A CA 1
ATOM 1290 C C . ASP A 1 162 ? 10.362 -15.869 -16.113 1.00 84.19 162 ASP A C 1
ATOM 1292 O O . ASP A 1 162 ? 10.259 -16.074 -17.325 1.00 84.19 162 ASP A O 1
ATOM 1296 N N . LEU A 1 163 ? 10.819 -14.702 -15.649 1.00 81.69 163 LEU A N 1
ATOM 1297 C CA . LEU A 1 163 ? 11.161 -13.565 -16.512 1.00 81.69 163 LEU A CA 1
ATOM 1298 C C . LEU A 1 163 ? 12.537 -13.685 -17.189 1.00 81.69 163 LEU A C 1
ATOM 1300 O O . LEU A 1 163 ? 12.860 -12.862 -18.046 1.00 81.69 163 LEU A O 1
ATOM 1304 N N . ALA A 1 164 ? 13.374 -14.659 -16.807 1.00 78.00 164 ALA A N 1
ATOM 1305 C CA . ALA A 1 164 ? 14.703 -14.908 -17.385 1.00 78.00 164 ALA A CA 1
ATOM 1306 C C . ALA A 1 164 ? 15.644 -13.671 -17.482 1.00 78.00 164 ALA A C 1
ATOM 1308 O O . ALA A 1 164 ? 16.577 -13.651 -18.285 1.00 78.00 164 ALA A O 1
ATOM 1309 N N . LEU A 1 165 ? 15.449 -12.648 -16.637 1.00 77.56 165 LEU A N 1
ATOM 1310 C CA . LEU A 1 165 ? 16.266 -11.423 -16.581 1.00 77.56 165 LEU A CA 1
ATOM 1311 C C . LEU A 1 165 ? 17.695 -11.681 -16.062 1.00 77.56 165 LEU A C 1
ATOM 1313 O O . LEU A 1 165 ? 17.871 -12.006 -14.889 1.00 77.56 165 LEU A O 1
ATOM 1317 N N . THR A 1 166 ? 18.726 -11.518 -16.891 1.00 73.06 166 THR A N 1
ATOM 1318 C CA . THR A 1 166 ? 20.140 -11.695 -16.495 1.00 73.06 166 THR A CA 1
ATOM 1319 C C . THR A 1 166 ? 20.796 -10.385 -16.045 1.00 73.06 166 THR A C 1
ATOM 1321 O O . THR A 1 166 ? 20.261 -9.304 -16.266 1.00 73.06 166 THR A O 1
ATOM 1324 N N . GLU A 1 167 ? 21.975 -10.442 -15.420 1.00 67.62 167 GLU A N 1
ATOM 1325 C CA . GLU A 1 167 ? 22.707 -9.241 -14.971 1.00 67.62 167 GLU A CA 1
ATOM 1326 C C . GLU A 1 167 ? 23.055 -8.286 -16.136 1.00 67.62 167 GLU A C 1
ATOM 1328 O O . GLU A 1 167 ? 23.026 -7.068 -15.972 1.00 67.62 167 GLU A O 1
ATOM 1333 N N . ASP A 1 168 ? 23.241 -8.826 -17.345 1.00 69.69 168 ASP A N 1
ATOM 1334 C CA . ASP A 1 168 ? 23.442 -8.059 -18.585 1.00 69.69 168 ASP A CA 1
ATOM 1335 C C . ASP A 1 168 ? 22.178 -7.329 -19.077 1.00 69.69 168 ASP A C 1
ATOM 1337 O O . ASP A 1 168 ? 22.252 -6.494 -19.978 1.00 69.69 168 ASP A O 1
ATOM 1341 N N . SER A 1 169 ? 21.008 -7.633 -18.504 1.00 72.56 169 SER A N 1
ATOM 1342 C CA . SER A 1 169 ? 19.733 -7.007 -18.874 1.00 72.56 169 SER A CA 1
ATOM 1343 C C . SER A 1 169 ? 19.471 -5.674 -18.166 1.00 72.56 169 SER A C 1
ATOM 1345 O O . SER A 1 169 ? 18.418 -5.080 -18.391 1.00 72.56 169 SER A O 1
ATOM 1347 N N . ILE A 1 170 ? 20.411 -5.172 -17.346 1.00 70.44 170 ILE A N 1
ATOM 1348 C CA . ILE A 1 170 ? 20.291 -3.840 -16.733 1.00 70.44 170 ILE A CA 1
ATOM 1349 C C . ILE A 1 170 ? 20.334 -2.782 -17.847 1.00 70.44 170 ILE A C 1
ATOM 1351 O O . ILE A 1 170 ? 21.364 -2.616 -18.507 1.00 70.44 170 ILE A O 1
ATOM 1355 N N . PRO A 1 171 ? 19.247 -2.027 -18.052 1.00 72.44 171 PRO A N 1
ATOM 1356 C CA . PRO A 1 171 ? 19.195 -1.046 -19.117 1.00 72.44 171 PRO A CA 1
ATOM 1357 C C . PRO A 1 171 ? 20.077 0.166 -18.777 1.00 72.44 171 PRO A C 1
ATOM 1359 O O . PRO A 1 171 ? 20.152 0.585 -17.619 1.00 72.44 171 PRO A O 1
ATOM 1362 N N . PRO A 1 172 ? 20.737 0.783 -19.773 1.00 68.06 172 PRO A N 1
ATOM 1363 C CA . PRO A 1 172 ? 21.710 1.857 -19.550 1.00 68.06 172 PRO A CA 1
ATOM 1364 C C . PRO A 1 172 ? 21.090 3.153 -19.002 1.00 68.06 172 PRO A C 1
ATOM 1366 O O . PRO A 1 172 ? 21.797 4.004 -18.466 1.00 68.06 172 PRO A O 1
ATOM 1369 N N . SER A 1 173 ? 19.775 3.315 -19.143 1.00 74.69 173 SER A N 1
ATOM 1370 C CA . SER A 1 173 ? 18.981 4.434 -18.626 1.00 74.69 173 SER A CA 1
ATOM 1371 C C . SER A 1 173 ? 18.562 4.243 -17.158 1.00 74.69 173 SER A C 1
ATOM 1373 O O . SER A 1 173 ? 18.054 5.188 -16.544 1.00 74.69 173 SER A O 1
ATOM 1375 N N . TYR A 1 174 ? 18.788 3.056 -16.572 1.00 77.31 174 TYR A N 1
ATOM 1376 C CA . TYR A 1 174 ? 18.433 2.765 -15.187 1.00 77.31 174 TYR A CA 1
ATOM 1377 C C . TYR A 1 174 ? 19.177 3.695 -14.227 1.00 77.31 174 TYR A C 1
ATOM 1379 O O . TYR A 1 174 ? 20.408 3.721 -14.153 1.00 77.31 174 TYR A O 1
ATOM 1387 N N . ARG A 1 175 ? 18.403 4.453 -13.447 1.00 78.50 175 ARG A N 1
ATOM 1388 C CA . ARG A 1 175 ? 18.917 5.316 -12.389 1.00 78.50 175 ARG A CA 1
ATOM 1389 C C . ARG A 1 175 ? 18.513 4.741 -11.043 1.00 78.50 175 ARG A C 1
ATOM 1391 O O . ARG A 1 175 ? 17.325 4.659 -10.736 1.00 78.50 175 ARG A O 1
ATOM 1398 N N . VAL A 1 176 ? 19.514 4.414 -10.230 1.00 77.88 176 VAL A N 1
ATOM 1399 C CA . VAL A 1 176 ? 19.305 4.109 -8.815 1.00 77.88 176 VAL A CA 1
ATOM 1400 C C . VAL A 1 176 ? 18.849 5.388 -8.124 1.00 77.88 176 VAL A C 1
ATOM 1402 O O . VAL A 1 176 ? 19.593 6.373 -8.069 1.00 77.88 176 VAL A O 1
ATOM 1405 N N . CYS A 1 177 ? 17.629 5.383 -7.602 1.00 76.62 177 CYS A N 1
ATOM 1406 C CA . CYS A 1 177 ? 17.133 6.488 -6.802 1.00 76.62 177 CYS A CA 1
ATOM 1407 C C . CYS A 1 177 ? 17.650 6.341 -5.370 1.00 76.62 177 CYS A C 1
ATOM 1409 O O . CYS A 1 177 ? 17.431 5.327 -4.709 1.00 76.62 177 CYS A O 1
ATOM 1411 N N . SER A 1 178 ? 18.359 7.350 -4.867 1.00 68.19 178 SER A N 1
ATOM 1412 C CA . SER A 1 178 ? 18.744 7.370 -3.460 1.00 68.19 178 SER A CA 1
ATOM 1413 C C . SER A 1 178 ? 17.559 7.843 -2.615 1.00 68.19 178 SER A C 1
ATOM 1415 O O . SER A 1 178 ? 16.910 8.835 -2.934 1.00 68.19 178 SER A O 1
ATOM 1417 N N . VAL A 1 179 ? 17.306 7.163 -1.493 1.00 56.56 179 VAL A N 1
ATOM 1418 C CA . VAL A 1 179 ? 16.211 7.473 -0.544 1.00 56.56 179 VAL A CA 1
ATOM 1419 C C . VAL A 1 179 ? 16.267 8.927 -0.021 1.00 56.56 179 VAL A C 1
ATOM 1421 O O . VAL A 1 179 ? 15.275 9.454 0.475 1.00 56.56 179 VAL A O 1
ATOM 1424 N N . PHE A 1 180 ? 17.416 9.599 -0.164 1.00 50.53 180 PHE A N 1
ATOM 1425 C CA . PHE A 1 180 ? 17.659 10.985 0.255 1.00 50.53 180 PHE A CA 1
ATOM 1426 C C . PHE A 1 180 ? 17.937 11.978 -0.889 1.00 50.53 180 PHE A C 1
ATOM 1428 O O . PHE A 1 180 ? 18.217 13.144 -0.614 1.00 50.53 180 PHE A O 1
ATOM 1435 N N . GLY A 1 181 ? 17.871 11.561 -2.155 1.00 42.78 181 GLY A N 1
ATOM 1436 C CA . GLY A 1 181 ? 18.174 12.414 -3.305 1.00 42.78 181 GLY A CA 1
ATOM 1437 C C . GLY A 1 181 ? 16.913 12.881 -4.012 1.00 42.78 181 GLY A C 1
ATOM 1438 O O . GLY A 1 181 ? 16.423 12.196 -4.905 1.00 42.78 181 GLY A O 1
ATOM 1439 N N . ARG A 1 182 ? 16.414 14.052 -3.616 1.00 41.75 182 ARG A N 1
ATOM 1440 C CA . ARG A 1 182 ? 15.574 14.883 -4.480 1.00 41.75 182 ARG A CA 1
ATOM 1441 C C . ARG A 1 182 ? 16.468 15.850 -5.248 1.00 41.75 182 ARG A C 1
ATOM 1443 O O . ARG A 1 182 ? 17.422 16.355 -4.614 1.00 41.75 182 ARG A O 1
#

pLDDT: mean 82.66, std 8.25, range [41.75, 92.88]